Protein AF-A0A368L477-F1 (afdb_monomer_lite)

Secondary structure (DSSP, 8-state):
--PPPP------S-HHHHHHTSPP-TTEEEEEEE-TT--EEEEEE-STTTHHHHHHHHHHHHHHSSB-HHHHHHHHHHHTHHHHHHHHSTTSSHHHHHHHHHHHH---BEEEEEE-----

pLDDT: mean 91.39, std 14.21, range [31.53, 98.44]

Sequence (120 aa):
MTQPTPQSLQISDKFSENLAQLPEQPMLAALALHDAQGQLLATIENKPGQAGSVRVYAWLASQFGRVTPEAASLGLEIYAEHTADAQANPGKHPNIDRLFQIQASGQALTVHPMAQAQGH

InterPro domains:
  IPR016755 Uncharacterised conserved protein UCP019302 [PF10084] (15-112)
  IPR016755 Uncharacterised conserved protein UCP019302 [PIRSF019302] (14-116)

Organism: NCBI:txid1888893

Structure (mmCIF, N/CA/C/O backb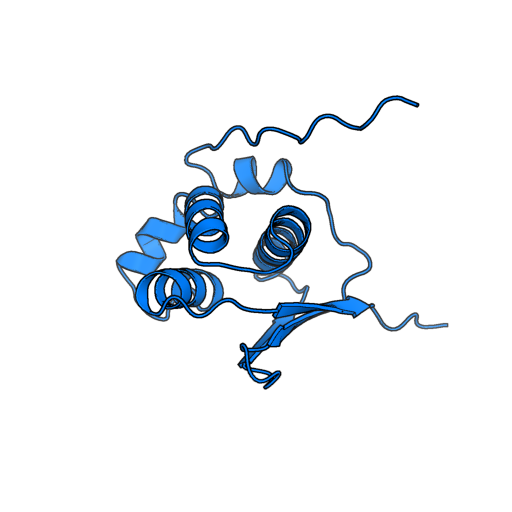one):
data_AF-A0A368L477-F1
#
_entry.id   AF-A0A368L477-F1
#
loop_
_atom_site.group_PDB
_atom_site.id
_atom_site.type_symbol
_atom_site.label_atom_id
_atom_site.label_alt_id
_atom_site.label_comp_id
_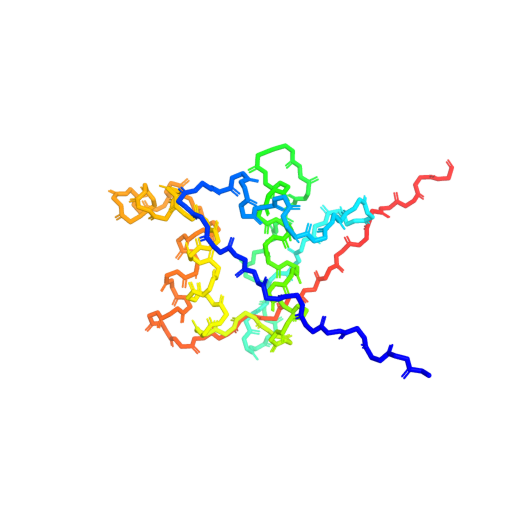atom_site.label_asym_id
_atom_site.label_entity_id
_atom_site.label_seq_id
_atom_site.pdbx_PDB_ins_code
_atom_site.Cartn_x
_atom_site.Cartn_y
_atom_site.Cartn_z
_atom_site.occupancy
_atom_site.B_iso_or_equiv
_atom_site.auth_seq_id
_atom_site.auth_comp_id
_atom_site.auth_asym_id
_atom_site.auth_atom_id
_atom_site.pdbx_PDB_model_num
ATOM 1 N N . MET A 1 1 ? -1.980 31.920 4.670 1.00 41.88 1 MET A N 1
ATOM 2 C CA . MET A 1 1 ? -1.948 30.474 4.968 1.00 41.88 1 MET A CA 1
ATOM 3 C C . MET A 1 1 ? -2.393 29.753 3.707 1.00 41.88 1 MET A C 1
ATOM 5 O O . MET A 1 1 ? -3.585 29.618 3.475 1.00 41.88 1 MET A O 1
ATOM 9 N N . THR A 1 2 ? -1.462 29.433 2.811 1.00 37.94 2 THR A N 1
ATOM 10 C CA . THR A 1 2 ? -1.765 28.659 1.601 1.00 37.94 2 THR A CA 1
ATOM 11 C C . THR A 1 2 ? -1.914 27.204 2.015 1.00 37.94 2 THR A C 1
ATOM 13 O O . THR A 1 2 ? -0.952 26.600 2.484 1.00 37.94 2 THR A O 1
ATOM 16 N N . GLN A 1 3 ? -3.124 26.662 1.904 1.00 31.53 3 GLN A N 1
ATOM 17 C CA . GLN A 1 3 ? -3.320 25.218 1.984 1.00 31.53 3 GLN A CA 1
ATOM 18 C C . GLN A 1 3 ? -2.495 24.579 0.852 1.00 31.53 3 GLN A C 1
ATOM 20 O O . GLN A 1 3 ? -2.567 25.087 -0.271 1.00 31.53 3 GLN A O 1
ATOM 25 N N . PRO A 1 4 ? -1.682 23.539 1.102 1.00 42.28 4 PRO A N 1
ATOM 26 C CA . PRO A 1 4 ? -1.065 22.801 0.012 1.00 42.28 4 PRO A CA 1
ATOM 27 C C . PRO A 1 4 ? -2.187 22.175 -0.820 1.00 42.28 4 PRO A C 1
ATOM 29 O O . PRO A 1 4 ? -3.036 21.457 -0.294 1.00 42.28 4 PRO A O 1
ATOM 32 N N . THR A 1 5 ? -2.227 22.500 -2.110 1.00 42.91 5 THR A N 1
ATOM 33 C CA . THR A 1 5 ? -3.076 21.816 -3.088 1.00 42.91 5 THR A CA 1
ATOM 34 C C . THR A 1 5 ? -2.809 20.311 -2.978 1.00 42.91 5 THR A C 1
ATOM 36 O O . THR A 1 5 ? -1.633 19.940 -2.918 1.00 42.91 5 THR A O 1
ATOM 39 N N . PRO A 1 6 ? -3.831 19.433 -2.940 1.00 52.47 6 PRO A N 1
ATOM 40 C CA . PRO A 1 6 ? -3.577 18.001 -3.038 1.00 52.47 6 PRO A CA 1
ATOM 41 C C . PRO A 1 6 ? -2.768 17.751 -4.315 1.00 52.47 6 PRO A C 1
ATOM 43 O O . PRO A 1 6 ? -3.148 18.217 -5.390 1.00 52.47 6 PRO A O 1
ATOM 46 N N . GLN A 1 7 ? -1.615 17.088 -4.194 1.00 57.69 7 GLN A N 1
ATOM 47 C CA . GLN A 1 7 ? -0.839 16.675 -5.360 1.00 57.69 7 GLN A CA 1
ATOM 48 C C . GLN A 1 7 ? -1.693 15.696 -6.164 1.00 57.69 7 GLN A C 1
ATOM 50 O O . GLN A 1 7 ? -1.868 14.546 -5.764 1.00 57.69 7 GLN A O 1
ATOM 55 N N . SER A 1 8 ? -2.226 16.153 -7.295 1.00 69.50 8 SER A N 1
ATOM 56 C CA . SER A 1 8 ? -2.778 15.265 -8.310 1.00 69.50 8 SER A CA 1
ATOM 57 C C . SER A 1 8 ? -1.639 14.387 -8.820 1.00 69.50 8 SER A C 1
ATOM 59 O O . SER A 1 8 ? -0.704 14.899 -9.435 1.00 69.50 8 SER A O 1
ATOM 61 N N . LEU A 1 9 ? -1.686 13.085 -8.533 1.00 82.38 9 LEU A N 1
ATOM 62 C CA . LEU A 1 9 ? -0.733 12.142 -9.109 1.00 82.38 9 LEU A CA 1
ATOM 63 C C . LEU A 1 9 ? -0.962 12.066 -10.616 1.00 82.38 9 LEU A C 1
ATOM 65 O O . LEU A 1 9 ? -2.081 11.816 -11.066 1.00 82.38 9 LEU A O 1
ATOM 69 N N . GLN A 1 10 ? 0.101 12.249 -11.392 1.00 89.56 10 GLN A N 1
ATOM 70 C CA . GLN A 1 10 ? 0.077 11.929 -12.809 1.00 89.56 10 GLN A CA 1
ATOM 71 C C . GLN A 1 10 ? 0.497 10.466 -12.954 1.00 89.56 10 GLN A C 1
ATOM 73 O O . GLN A 1 10 ? 1.685 10.150 -12.907 1.00 89.56 10 GLN A O 1
ATOM 78 N N . ILE A 1 11 ? -0.487 9.572 -13.057 1.00 92.88 11 ILE A N 1
ATOM 79 C CA . ILE A 1 11 ? -0.242 8.130 -13.155 1.00 92.88 11 ILE A CA 1
ATOM 80 C C . ILE A 1 11 ? 0.378 7.793 -14.519 1.00 92.88 11 ILE A C 1
ATOM 82 O O . ILE A 1 11 ? -0.131 8.193 -15.566 1.00 92.88 11 ILE A O 1
ATOM 86 N N . SER A 1 12 ? 1.479 7.048 -14.478 1.00 95.19 12 SER A N 1
ATOM 87 C CA . SER A 1 12 ? 2.206 6.463 -15.604 1.00 95.19 12 SER A CA 1
ATOM 88 C C . SER A 1 12 ? 2.091 4.932 -15.593 1.00 95.19 12 SER A C 1
ATOM 90 O O . SER A 1 12 ? 1.762 4.325 -14.574 1.00 95.19 12 SER A O 1
ATOM 92 N N . ASP A 1 13 ? 2.442 4.303 -16.717 1.00 94.00 13 ASP A N 1
ATOM 93 C CA . ASP A 1 13 ? 2.604 2.848 -16.864 1.00 94.00 13 ASP A CA 1
ATOM 94 C C . ASP A 1 13 ? 3.872 2.311 -16.165 1.00 94.00 13 ASP A C 1
ATOM 96 O O . ASP A 1 13 ? 4.104 1.105 -16.149 1.00 94.00 13 ASP A O 1
ATOM 100 N N . LYS A 1 14 ? 4.698 3.186 -15.567 1.00 96.56 14 LYS A N 1
ATOM 101 C CA . LYS A 1 14 ? 5.892 2.796 -14.802 1.00 96.56 14 LYS A CA 1
ATOM 102 C C . LYS A 1 14 ? 5.761 3.038 -13.308 1.00 96.56 14 LYS A C 1
ATOM 104 O O . LYS A 1 14 ? 5.643 4.177 -12.851 1.00 96.56 14 LYS A O 1
ATOM 109 N N . PHE A 1 15 ? 5.933 1.971 -12.530 1.00 96.94 15 PHE A N 1
ATOM 110 C CA . PHE A 1 15 ? 5.927 2.015 -11.071 1.00 96.94 15 PHE A CA 1
ATOM 111 C C . PHE A 1 15 ? 6.976 2.986 -10.531 1.00 96.94 15 PHE A C 1
ATOM 113 O O . PHE A 1 15 ? 6.699 3.732 -9.598 1.00 96.94 15 PHE A O 1
ATOM 120 N N . SER A 1 16 ? 8.175 3.020 -11.118 1.00 96.69 16 SER A N 1
ATOM 121 C CA . SER A 1 16 ? 9.246 3.922 -10.679 1.00 96.69 16 SER A CA 1
ATOM 122 C C . SER A 1 16 ? 8.886 5.403 -10.843 1.00 96.69 16 SER A C 1
ATOM 124 O O . SER A 1 16 ? 9.218 6.202 -9.968 1.00 96.69 16 SER A O 1
ATOM 126 N N . GLU A 1 17 ? 8.174 5.768 -11.912 1.00 96.56 17 GLU A N 1
ATOM 127 C CA . GLU A 1 17 ? 7.714 7.140 -12.163 1.00 96.56 17 GLU A CA 1
ATOM 128 C C . GLU A 1 17 ? 6.586 7.537 -11.205 1.00 96.56 17 GLU A C 1
ATOM 130 O O . GLU A 1 17 ? 6.594 8.637 -10.648 1.00 96.56 17 GLU A O 1
ATOM 135 N N . ASN A 1 18 ? 5.648 6.623 -10.945 1.00 97.00 18 ASN A N 1
ATOM 136 C CA . ASN A 1 18 ? 4.588 6.837 -9.960 1.00 97.00 18 ASN A CA 1
ATOM 137 C C . ASN A 1 18 ? 5.164 6.958 -8.545 1.00 97.00 18 ASN A C 1
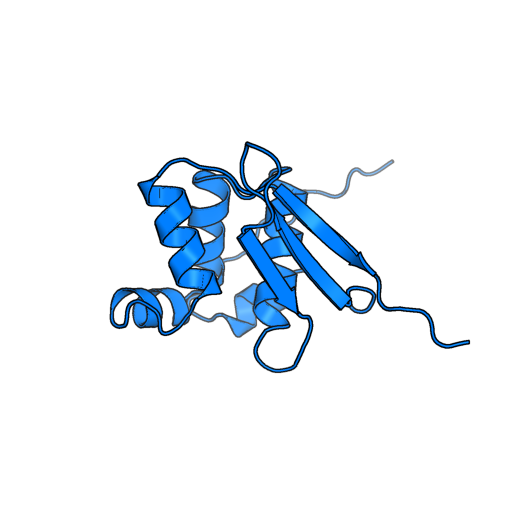ATOM 139 O O . ASN A 1 18 ? 4.818 7.868 -7.793 1.00 97.00 18 ASN A O 1
ATOM 143 N N . LEU A 1 19 ? 6.099 6.073 -8.193 1.00 96.38 19 LEU A N 1
ATOM 144 C CA . LEU A 1 19 ? 6.744 6.045 -6.886 1.00 96.38 19 LEU A CA 1
ATOM 145 C C . LEU A 1 19 ? 7.548 7.322 -6.623 1.00 96.38 19 LEU A C 1
ATOM 147 O O . LEU A 1 19 ? 7.551 7.805 -5.492 1.00 96.38 19 LEU A O 1
ATOM 151 N N . ALA A 1 20 ? 8.204 7.891 -7.640 1.00 95.75 20 ALA A N 1
ATOM 152 C CA . ALA A 1 20 ? 8.976 9.129 -7.517 1.00 95.75 20 ALA A CA 1
ATOM 153 C C . ALA A 1 20 ? 8.127 10.341 -7.088 1.00 95.75 20 ALA A C 1
ATOM 155 O O . ALA A 1 20 ? 8.662 11.273 -6.491 1.00 95.75 20 ALA A O 1
ATOM 156 N N . GLN A 1 21 ? 6.814 10.313 -7.340 1.00 94.88 21 GLN A N 1
ATOM 157 C CA . GLN A 1 21 ? 5.879 11.370 -6.938 1.00 94.88 21 GLN A CA 1
ATOM 158 C C . GLN A 1 21 ? 5.427 11.255 -5.472 1.00 94.88 21 GLN A C 1
ATOM 160 O O . GLN A 1 21 ? 4.893 12.217 -4.918 1.00 94.88 21 GLN A O 1
ATOM 165 N N . LEU A 1 22 ? 5.631 10.097 -4.830 1.00 94.88 22 LEU A N 1
ATOM 166 C CA . LEU A 1 22 ? 5.227 9.861 -3.442 1.00 94.88 22 LEU A CA 1
ATOM 167 C C . LEU A 1 22 ? 6.274 10.401 -2.456 1.00 94.88 22 LEU A C 1
ATOM 169 O O . LEU A 1 22 ? 7.471 10.298 -2.728 1.00 94.88 22 LEU A O 1
ATOM 173 N N . PRO A 1 23 ? 5.881 10.898 -1.269 1.00 92.69 23 PRO A N 1
ATOM 174 C CA . PRO A 1 23 ? 6.836 11.339 -0.260 1.00 92.69 23 PRO A CA 1
ATOM 175 C C . PRO A 1 23 ? 7.736 10.185 0.198 1.00 92.69 23 PRO A C 1
ATOM 177 O O . PRO A 1 23 ? 7.300 9.039 0.356 1.00 92.69 23 PRO A O 1
ATOM 180 N N . GLU A 1 24 ? 9.010 10.490 0.426 1.00 90.81 24 GLU A N 1
ATOM 181 C CA . GLU A 1 24 ? 9.941 9.550 1.042 1.00 90.81 24 GLU A CA 1
ATOM 182 C C . GLU A 1 24 ? 9.605 9.332 2.521 1.00 90.81 24 GLU A C 1
ATOM 184 O O . GLU A 1 24 ? 9.023 10.190 3.183 1.00 90.81 24 GLU A O 1
ATOM 189 N N . GLN A 1 25 ? 9.978 8.164 3.047 1.00 90.00 25 GLN A N 1
ATOM 190 C CA . GLN A 1 25 ? 9.691 7.759 4.427 1.00 90.00 25 GLN A CA 1
ATOM 191 C C . GLN A 1 25 ? 10.969 7.288 5.151 1.00 90.00 25 GLN A C 1
ATOM 193 O O . GLN A 1 25 ? 11.027 6.143 5.605 1.00 90.00 25 GLN A O 1
ATOM 198 N N . PRO A 1 26 ? 12.023 8.125 5.253 1.00 85.25 26 PRO A N 1
ATOM 199 C CA . PRO A 1 26 ? 13.324 7.698 5.780 1.00 85.25 26 PRO A CA 1
ATOM 200 C C . PRO A 1 26 ? 13.278 7.306 7.264 1.00 85.25 26 PRO A C 1
ATOM 202 O O . PRO A 1 26 ? 14.067 6.481 7.704 1.00 85.25 26 PRO A O 1
ATOM 205 N N . MET A 1 27 ? 12.331 7.858 8.028 1.00 88.75 27 MET A N 1
ATOM 206 C CA . MET A 1 27 ? 12.186 7.600 9.466 1.00 88.75 27 MET A CA 1
ATOM 207 C C . MET A 1 27 ? 11.357 6.347 9.792 1.00 88.75 27 MET A C 1
ATOM 209 O O . MET A 1 27 ? 11.263 5.965 10.961 1.00 88.75 27 MET A O 1
ATOM 213 N N . LEU A 1 28 ? 10.725 5.712 8.796 1.00 93.31 28 LEU A N 1
ATOM 214 C CA . LEU A 1 28 ? 9.900 4.523 9.017 1.00 93.31 28 LEU A CA 1
ATOM 215 C C . LEU A 1 28 ? 10.748 3.252 9.006 1.00 93.31 28 LEU A C 1
ATOM 217 O O . LEU A 1 28 ? 11.500 2.998 8.067 1.00 93.31 28 LEU A O 1
ATOM 221 N N . ALA A 1 29 ? 10.578 2.420 10.030 1.00 95.44 29 ALA A N 1
ATOM 222 C CA . ALA A 1 29 ? 11.075 1.048 10.054 1.00 95.44 29 ALA A CA 1
ATOM 223 C C . ALA A 1 29 ? 10.133 0.100 9.320 1.00 95.44 29 ALA A C 1
ATOM 225 O O . ALA A 1 29 ? 10.583 -0.798 8.614 1.00 95.44 29 ALA A O 1
ATOM 226 N N . ALA A 1 30 ? 8.826 0.276 9.508 1.00 97.19 30 ALA A N 1
ATOM 227 C CA . ALA A 1 30 ? 7.813 -0.603 8.950 1.00 97.19 30 ALA A CA 1
ATOM 228 C C . ALA A 1 30 ? 6.422 0.044 8.984 1.00 97.19 30 ALA A C 1
ATOM 230 O O . ALA A 1 30 ? 6.213 1.080 9.617 1.00 97.19 30 ALA A O 1
ATOM 231 N N . LEU A 1 31 ? 5.462 -0.614 8.341 1.00 98.12 31 LEU A N 1
ATOM 232 C CA . LEU A 1 31 ? 4.033 -0.366 8.494 1.00 98.12 31 LEU A CA 1
ATOM 233 C C . LEU A 1 31 ? 3.358 -1.619 9.036 1.00 98.12 31 LEU A C 1
ATOM 235 O O . LEU A 1 31 ? 3.443 -2.672 8.409 1.00 98.12 31 LEU A O 1
ATOM 239 N N . ALA A 1 32 ? 2.650 -1.496 10.152 1.00 98.25 32 ALA A N 1
ATOM 240 C CA . ALA A 1 32 ? 1.781 -2.543 10.667 1.00 98.25 32 ALA A CA 1
ATOM 241 C C . ALA A 1 32 ? 0.358 -2.348 10.120 1.00 98.25 32 ALA A C 1
ATOM 243 O O . ALA A 1 32 ? -0.256 -1.293 10.303 1.00 98.25 32 ALA A O 1
ATOM 244 N N . LEU A 1 33 ? -0.160 -3.357 9.425 1.00 98.31 33 LEU A N 1
ATOM 245 C CA . LEU A 1 33 ? -1.473 -3.353 8.788 1.00 98.31 33 LEU A CA 1
ATOM 246 C C . LEU A 1 33 ? -2.460 -4.131 9.649 1.00 98.31 33 LEU A C 1
ATOM 248 O O . LEU A 1 33 ? -2.242 -5.315 9.902 1.00 98.31 33 LEU A O 1
ATOM 252 N N . HIS A 1 34 ? -3.547 -3.487 10.056 1.00 98.38 34 HIS A N 1
ATOM 253 C CA . HIS A 1 34 ? -4.575 -4.094 10.894 1.00 98.38 34 HIS A CA 1
ATOM 254 C C . HIS A 1 34 ? -5.923 -4.133 10.176 1.00 98.38 34 HIS A C 1
ATOM 256 O O . HIS A 1 34 ? -6.227 -3.240 9.379 1.00 98.38 34 HIS A O 1
ATOM 262 N N . ASP A 1 35 ? -6.728 -5.150 10.464 1.00 96.12 35 ASP A N 1
ATOM 263 C CA . ASP A 1 35 ? -8.106 -5.244 9.976 1.00 96.12 35 ASP A CA 1
ATOM 264 C C . ASP A 1 35 ? -9.064 -4.285 10.711 1.00 96.12 35 ASP A C 1
ATOM 266 O O . ASP A 1 35 ? -8.664 -3.434 11.515 1.00 96.12 35 ASP A O 1
ATOM 270 N N . ALA A 1 36 ? -10.362 -4.411 10.424 1.00 91.94 36 ALA A N 1
ATOM 271 C CA . ALA A 1 36 ? -11.403 -3.610 11.059 1.00 91.94 36 ALA A CA 1
ATOM 272 C C . ALA A 1 36 ? -11.590 -3.923 12.556 1.00 91.94 36 ALA A C 1
ATOM 274 O O . ALA A 1 36 ? -12.116 -3.082 13.285 1.00 91.94 36 ALA A O 1
ATOM 275 N N . GLN A 1 37 ? -11.161 -5.103 13.012 1.00 94.50 37 GLN A N 1
ATOM 276 C CA . GLN A 1 37 ? -11.198 -5.534 14.410 1.00 94.50 37 GLN A CA 1
ATOM 277 C C . GLN A 1 37 ? -9.933 -5.116 15.179 1.00 94.50 37 GLN A C 1
ATOM 279 O O . GLN A 1 37 ? -9.876 -5.281 16.396 1.00 94.50 37 GLN A O 1
ATOM 284 N N . GLY A 1 38 ? -8.938 -4.545 14.494 1.00 94.50 38 GLY A N 1
ATOM 285 C CA . GLY A 1 38 ? -7.658 -4.160 15.081 1.00 94.50 38 GLY A CA 1
ATOM 286 C C . GLY A 1 38 ? -6.669 -5.320 15.205 1.00 94.50 38 GLY A C 1
ATOM 287 O O . GLY A 1 38 ? -5.672 -5.183 15.910 1.00 94.50 38 GLY A O 1
ATOM 288 N N . GLN A 1 39 ? -6.907 -6.452 14.538 1.00 97.00 39 GLN A N 1
ATOM 289 C CA . GLN A 1 39 ? -5.954 -7.555 14.493 1.00 97.00 39 GLN A CA 1
ATOM 290 C C . GLN A 1 39 ? -4.851 -7.249 13.480 1.00 97.00 39 GLN A C 1
ATOM 292 O O . GLN A 1 39 ? -5.124 -6.845 12.350 1.00 97.00 39 GLN A O 1
ATOM 297 N N . LEU A 1 40 ? -3.594 -7.474 13.870 1.00 97.50 40 LEU A N 1
ATOM 298 C CA . LEU A 1 40 ? -2.454 -7.352 12.965 1.00 97.50 40 LEU A CA 1
ATOM 299 C C . LEU A 1 40 ? -2.539 -8.427 11.872 1.00 97.50 40 LEU A C 1
ATOM 301 O O . LEU A 1 40 ? -2.495 -9.620 12.165 1.00 97.50 40 LEU A O 1
ATOM 305 N N . LEU A 1 41 ? -2.623 -7.997 10.615 1.00 96.38 41 LEU A N 1
ATOM 306 C CA . LEU A 1 41 ? -2.659 -8.878 9.448 1.00 96.38 41 LEU A CA 1
ATOM 307 C C . LEU A 1 41 ? -1.292 -9.041 8.791 1.00 96.38 41 LEU A C 1
ATOM 309 O O . LEU A 1 41 ? -0.959 -10.124 8.313 1.00 96.38 41 LEU A O 1
ATOM 313 N N . ALA A 1 42 ? -0.512 -7.964 8.713 1.00 96.94 42 ALA A N 1
ATOM 314 C CA . ALA A 1 42 ? 0.797 -7.989 8.075 1.00 96.94 42 ALA A CA 1
ATOM 315 C C . ALA A 1 42 ? 1.662 -6.809 8.510 1.00 96.94 42 ALA A C 1
ATOM 317 O O . ALA A 1 42 ? 1.155 -5.753 8.879 1.00 96.94 42 ALA A O 1
ATOM 318 N N . THR A 1 43 ? 2.973 -6.973 8.360 1.00 98.00 43 THR A N 1
ATOM 319 C CA . THR A 1 43 ? 3.948 -5.897 8.534 1.00 98.00 43 THR A CA 1
ATOM 320 C C . THR A 1 43 ? 4.736 -5.721 7.241 1.00 98.00 43 THR A C 1
ATOM 322 O O . THR A 1 43 ? 5.324 -6.679 6.741 1.00 98.00 43 THR A O 1
ATOM 325 N N . ILE A 1 44 ? 4.760 -4.505 6.694 1.00 97.56 44 ILE A N 1
ATOM 326 C CA . ILE A 1 44 ? 5.604 -4.148 5.548 1.00 97.56 44 ILE A CA 1
ATOM 327 C C . ILE A 1 44 ? 6.861 -3.470 6.086 1.00 97.56 44 ILE A C 1
ATOM 329 O O . ILE A 1 44 ? 6.822 -2.310 6.489 1.00 97.56 44 ILE A O 1
ATOM 333 N N . GLU A 1 45 ? 7.974 -4.194 6.111 1.00 96.25 45 GLU A N 1
ATOM 334 C CA . GLU A 1 45 ? 9.267 -3.660 6.545 1.00 96.25 45 GLU A CA 1
ATOM 335 C C . GLU 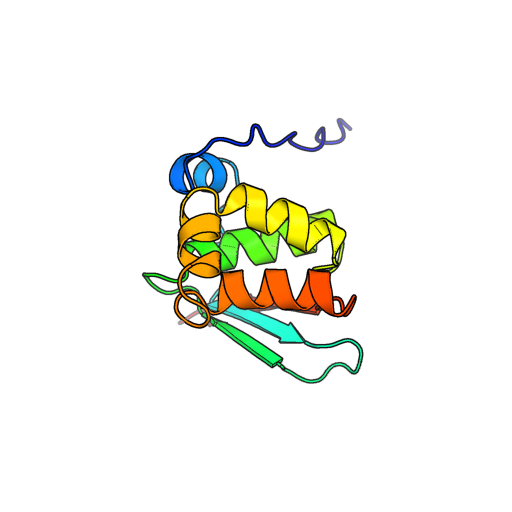A 1 45 ? 9.867 -2.723 5.491 1.00 96.25 45 GLU A C 1
ATOM 337 O O . GLU A 1 45 ? 9.882 -3.039 4.298 1.00 96.25 45 GLU A O 1
ATOM 342 N N . ASN A 1 46 ? 10.439 -1.604 5.932 1.00 95.50 46 ASN A N 1
ATOM 343 C CA . ASN A 1 46 ? 11.165 -0.670 5.082 1.00 95.50 46 ASN A CA 1
ATOM 344 C C . ASN A 1 46 ? 12.583 -1.191 4.805 1.00 95.50 46 ASN A C 1
ATOM 346 O O . ASN A 1 46 ? 13.564 -0.753 5.401 1.00 95.50 46 ASN A O 1
ATOM 350 N N . LYS A 1 47 ? 12.668 -2.184 3.916 1.00 93.81 47 LYS A N 1
ATOM 351 C CA . LYS A 1 47 ? 13.912 -2.833 3.480 1.00 93.81 47 LYS A CA 1
ATOM 352 C C . LYS A 1 47 ? 14.017 -2.867 1.950 1.00 93.81 47 LYS A C 1
ATOM 354 O O . LYS A 1 47 ? 12.992 -2.698 1.274 1.00 93.81 47 LYS A O 1
ATOM 359 N N . PRO A 1 48 ? 15.213 -3.106 1.373 1.00 91.62 48 PRO A N 1
ATOM 360 C CA . PRO A 1 48 ? 15.362 -3.282 -0.070 1.00 91.62 48 PRO A CA 1
ATOM 361 C C . PRO A 1 48 ? 14.353 -4.304 -0.619 1.00 91.62 48 PRO A C 1
ATOM 363 O O . PRO A 1 48 ? 14.157 -5.367 -0.033 1.00 91.62 48 PRO A O 1
ATOM 366 N N . GLY A 1 49 ? 13.664 -3.952 -1.706 1.00 91.12 49 GLY A N 1
ATOM 367 C CA . GLY A 1 49 ? 12.571 -4.747 -2.285 1.00 91.12 49 GLY A CA 1
ATOM 368 C C . GLY A 1 49 ? 11.168 -4.458 -1.727 1.00 91.12 49 GLY A C 1
ATOM 369 O O . GLY A 1 49 ? 10.196 -4.722 -2.421 1.00 91.12 49 GLY A O 1
ATOM 370 N N . GLN A 1 50 ? 11.032 -3.860 -0.535 1.00 93.81 50 GLN A N 1
ATOM 371 C CA . GLN A 1 50 ? 9.731 -3.474 0.049 1.00 93.81 50 GLN A CA 1
ATOM 372 C C . GLN A 1 50 ? 9.570 -1.968 0.298 1.00 93.81 50 GLN A C 1
ATOM 374 O O . GLN A 1 50 ? 8.449 -1.500 0.493 1.00 93.81 50 GLN A O 1
ATOM 379 N N . ALA A 1 51 ? 10.657 -1.192 0.249 1.00 94.56 51 ALA A N 1
ATOM 380 C CA . ALA A 1 51 ? 10.635 0.258 0.468 1.00 94.56 51 ALA A CA 1
ATOM 381 C C . ALA A 1 51 ? 9.629 0.998 -0.440 1.00 94.56 51 ALA A C 1
ATOM 383 O O . ALA A 1 51 ? 8.976 1.947 -0.005 1.00 94.56 51 ALA A O 1
ATOM 384 N N . GLY A 1 52 ? 9.444 0.525 -1.680 1.00 96.50 52 GLY A N 1
ATOM 385 C CA . GLY A 1 52 ? 8.402 1.026 -2.579 1.00 96.50 52 GLY A CA 1
ATOM 386 C C . GLY A 1 52 ? 7.000 0.836 -1.996 1.00 96.50 52 GLY A C 1
ATOM 387 O O . GLY A 1 52 ? 6.251 1.798 -1.854 1.00 96.50 52 GLY A O 1
ATOM 388 N N . SER A 1 53 ? 6.672 -0.386 -1.567 1.00 97.69 53 SER A N 1
ATOM 389 C CA . SER A 1 53 ? 5.382 -0.702 -0.947 1.00 97.69 53 SER A CA 1
ATOM 390 C C . SER A 1 53 ? 5.132 0.064 0.349 1.00 97.69 53 SER A C 1
ATOM 392 O O . SER A 1 53 ? 3.997 0.469 0.589 1.00 97.69 53 SER A O 1
ATOM 394 N N . VAL A 1 54 ? 6.165 0.320 1.160 1.00 97.81 54 VAL A N 1
ATOM 395 C CA . VAL A 1 54 ? 6.041 1.179 2.353 1.00 97.81 54 VAL A CA 1
ATOM 396 C C . VAL A 1 54 ? 5.568 2.577 1.963 1.00 97.81 54 VAL A C 1
ATOM 398 O O . VAL A 1 54 ? 4.606 3.077 2.540 1.00 97.81 54 VAL A O 1
ATOM 401 N N . ARG A 1 55 ? 6.185 3.197 0.953 1.00 97.56 55 ARG A N 1
ATOM 402 C CA . ARG A 1 55 ? 5.786 4.537 0.492 1.00 97.56 55 ARG A CA 1
ATOM 403 C C . ARG A 1 55 ? 4.361 4.551 -0.058 1.00 97.56 55 ARG A C 1
ATOM 405 O O . ARG A 1 55 ? 3.599 5.444 0.300 1.00 97.56 55 ARG A O 1
ATOM 412 N N . VAL A 1 56 ? 3.985 3.548 -0.857 1.00 98.06 56 VAL A N 1
ATOM 413 C CA . VAL A 1 56 ? 2.621 3.424 -1.405 1.00 98.06 56 VAL A CA 1
ATOM 414 C C . VAL A 1 56 ? 1.590 3.314 -0.283 1.00 98.06 56 VAL A C 1
ATOM 416 O O . VAL A 1 56 ? 0.673 4.125 -0.212 1.00 98.06 56 VAL A O 1
ATOM 419 N N . TYR A 1 57 ? 1.750 2.357 0.635 1.00 98.38 57 TYR A N 1
ATOM 420 C CA . TYR A 1 57 ? 0.778 2.133 1.709 1.00 98.38 57 TYR A CA 1
ATOM 421 C C . TYR A 1 57 ? 0.700 3.310 2.691 1.00 98.38 57 TYR A C 1
ATOM 423 O O . TYR A 1 57 ? -0.399 3.675 3.111 1.00 98.38 57 TYR A O 1
ATOM 431 N N . ALA A 1 58 ? 1.835 3.929 3.035 1.00 97.44 58 ALA A N 1
ATOM 432 C CA . ALA A 1 58 ? 1.857 5.117 3.888 1.00 97.44 58 ALA A CA 1
ATOM 433 C C . ALA A 1 58 ? 1.120 6.291 3.229 1.00 97.44 58 ALA A C 1
ATOM 435 O O . ALA A 1 58 ? 0.313 6.959 3.875 1.00 97.44 58 ALA A O 1
ATOM 436 N N . TRP A 1 59 ? 1.361 6.519 1.934 1.00 96.88 59 TRP A N 1
ATOM 437 C CA . TRP A 1 59 ? 0.706 7.592 1.198 1.00 96.88 59 TRP A CA 1
ATOM 438 C C . TRP A 1 59 ? -0.801 7.354 1.059 1.00 96.88 59 TRP A C 1
ATOM 440 O O . TRP A 1 59 ? -1.577 8.248 1.387 1.00 96.88 59 TRP A O 1
ATOM 450 N N . LEU A 1 60 ? -1.229 6.142 0.681 1.00 97.38 60 LEU A N 1
ATOM 451 C CA . LEU A 1 60 ? -2.650 5.784 0.599 1.00 97.38 60 LEU A CA 1
ATOM 452 C C . LEU A 1 60 ? -3.365 6.012 1.937 1.00 97.38 60 LEU A C 1
ATOM 454 O O . LEU A 1 60 ? -4.397 6.675 1.985 1.00 97.38 60 LEU A O 1
ATOM 458 N N . ALA A 1 61 ? -2.793 5.537 3.044 1.00 96.75 61 ALA A N 1
ATOM 459 C CA . ALA A 1 61 ? -3.375 5.769 4.362 1.00 96.75 61 ALA A CA 1
ATOM 460 C C . ALA A 1 61 ? -3.413 7.257 4.739 1.00 96.75 61 ALA A C 1
ATOM 462 O O . ALA A 1 61 ? -4.371 7.700 5.362 1.00 96.75 61 ALA A O 1
ATOM 463 N N . SER A 1 62 ? -2.416 8.048 4.336 1.00 95.31 62 SER A N 1
ATOM 464 C CA . SER A 1 62 ? -2.423 9.495 4.565 1.00 95.31 62 SER A CA 1
ATOM 465 C C . SER A 1 62 ? -3.500 10.224 3.758 1.00 95.31 62 SER A C 1
ATOM 467 O O . SER A 1 62 ? -4.007 11.232 4.242 1.00 95.31 62 SER A O 1
ATOM 469 N N . GLN A 1 63 ? -3.825 9.767 2.544 1.00 94.44 63 GLN A N 1
ATOM 470 C CA . GLN A 1 63 ? -4.836 10.411 1.697 1.00 94.44 63 GLN A CA 1
ATOM 471 C C . GLN A 1 63 ? -6.266 10.011 2.079 1.00 94.44 63 GLN A C 1
ATOM 473 O O . GLN A 1 63 ? -7.161 10.850 2.080 1.00 94.44 63 GLN A O 1
ATOM 478 N N . PHE A 1 64 ? -6.481 8.739 2.422 1.00 94.81 64 PHE A N 1
ATOM 479 C CA . PHE A 1 64 ? -7.817 8.174 2.652 1.00 94.81 64 PHE A CA 1
ATOM 480 C C . PHE A 1 64 ? -8.119 7.905 4.137 1.00 94.81 64 PHE A C 1
ATOM 482 O O . PHE A 1 64 ? -9.213 7.469 4.486 1.00 94.81 64 PHE A O 1
ATOM 489 N N . GLY A 1 65 ? -7.148 8.099 5.033 1.00 96.31 65 GLY A N 1
ATOM 490 C CA . GLY A 1 65 ? -7.209 7.722 6.452 1.00 96.31 65 GLY A CA 1
ATOM 491 C C . GLY A 1 65 ? 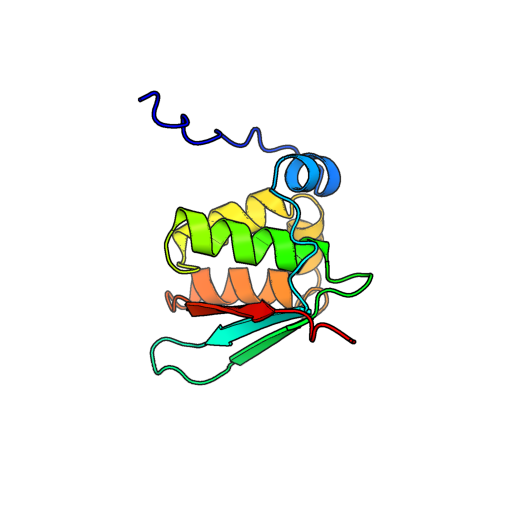-7.000 6.221 6.712 1.00 96.31 65 GLY A C 1
ATOM 492 O O . GLY A 1 65 ? -6.476 5.840 7.758 1.00 96.31 65 GLY A O 1
ATOM 493 N N . ARG A 1 66 ? -7.391 5.360 5.764 1.00 96.62 66 ARG A N 1
ATOM 494 C CA . ARG A 1 66 ? -7.231 3.894 5.758 1.00 96.62 66 ARG A CA 1
ATOM 495 C C . ARG A 1 66 ? -7.037 3.405 4.322 1.00 96.62 66 ARG A C 1
ATOM 497 O O . ARG A 1 66 ? -7.351 4.126 3.383 1.00 96.62 66 ARG A O 1
ATOM 504 N N . VAL A 1 67 ? -6.577 2.171 4.131 1.00 98.25 67 VAL A N 1
ATOM 505 C CA . VAL A 1 67 ? -6.551 1.551 2.794 1.00 98.25 67 VAL A CA 1
ATOM 506 C C . VAL A 1 67 ? -7.917 0.920 2.528 1.00 98.25 67 VAL A C 1
ATOM 508 O O . VAL A 1 67 ? -8.140 -0.244 2.852 1.00 98.25 67 VAL A O 1
ATOM 511 N N . THR A 1 68 ? -8.850 1.724 2.023 1.00 97.88 68 THR A N 1
ATOM 512 C CA . THR A 1 68 ? -10.198 1.307 1.596 1.00 97.88 68 THR A CA 1
ATOM 513 C C . THR A 1 68 ? -10.170 0.660 0.202 1.00 97.88 68 THR A C 1
ATOM 515 O O . THR A 1 68 ? -9.124 0.692 -0.450 1.00 97.88 68 THR A O 1
ATOM 518 N N . PRO A 1 69 ? -11.281 0.087 -0.304 1.00 97.88 69 PRO A N 1
ATOM 519 C CA . PRO A 1 69 ? -11.364 -0.385 -1.692 1.00 97.88 69 PRO A CA 1
ATOM 520 C C . PRO A 1 69 ? -11.006 0.685 -2.733 1.00 97.88 69 PRO A C 1
ATOM 522 O O . PRO A 1 69 ? -10.326 0.386 -3.715 1.00 97.88 69 PRO A O 1
ATOM 525 N N . GLU A 1 70 ? -11.389 1.940 -2.496 1.00 96.94 70 GLU A N 1
ATOM 526 C CA . GLU A 1 70 ? -11.051 3.075 -3.361 1.00 96.94 70 GLU A CA 1
ATOM 527 C C . GLU A 1 70 ? -9.546 3.371 -3.318 1.00 96.94 70 GLU A C 1
ATOM 529 O O . GLU A 1 70 ? -8.907 3.503 -4.363 1.00 96.94 70 GLU A O 1
ATOM 534 N N . ALA A 1 71 ? -8.953 3.394 -2.119 1.00 97.56 71 ALA A N 1
ATOM 535 C CA . ALA A 1 71 ? -7.509 3.553 -1.957 1.00 97.56 71 ALA A CA 1
ATOM 536 C C . ALA A 1 71 ? -6.734 2.385 -2.590 1.00 97.56 71 ALA A C 1
ATOM 538 O O . ALA A 1 71 ? -5.678 2.584 -3.186 1.00 97.56 71 ALA A O 1
ATOM 539 N N . ALA A 1 72 ? -7.257 1.162 -2.486 1.00 98.25 72 ALA A N 1
ATOM 540 C CA . ALA A 1 72 ? -6.659 -0.021 -3.085 1.00 98.25 72 ALA A CA 1
ATOM 541 C C . ALA A 1 72 ? -6.666 0.051 -4.617 1.00 98.25 72 ALA A C 1
ATOM 543 O O . ALA A 1 72 ? -5.653 -0.280 -5.226 1.00 98.25 72 ALA A O 1
ATOM 544 N N . SER A 1 73 ? -7.746 0.556 -5.225 1.00 97.62 73 SER A N 1
ATOM 545 C CA . SER A 1 73 ? -7.804 0.810 -6.670 1.00 97.62 73 SER A CA 1
ATOM 546 C C . SER A 1 73 ? -6.686 1.750 -7.118 1.00 97.62 73 SER A C 1
ATOM 548 O O . SER A 1 73 ? -5.902 1.394 -7.994 1.00 97.62 73 SER A O 1
ATOM 550 N N . LEU A 1 74 ? -6.540 2.898 -6.450 1.00 96.81 74 LEU A N 1
ATOM 551 C CA . LEU A 1 74 ? -5.471 3.846 -6.766 1.00 96.81 74 LEU A CA 1
ATOM 552 C C . LEU A 1 74 ? -4.078 3.255 -6.502 1.00 96.81 74 LEU A C 1
ATOM 554 O O . LEU A 1 74 ? -3.136 3.495 -7.251 1.00 96.81 74 LEU A O 1
ATOM 558 N N . GLY A 1 75 ? -3.930 2.450 -5.449 1.00 97.88 75 GLY A N 1
ATOM 559 C CA . GLY A 1 75 ? -2.688 1.735 -5.167 1.00 97.88 75 GLY A CA 1
ATOM 560 C C . GLY A 1 75 ? -2.268 0.810 -6.308 1.00 97.88 75 GLY A C 1
ATOM 561 O O . GLY A 1 75 ? -1.093 0.782 -6.667 1.00 97.88 75 GLY A O 1
ATOM 562 N N . LEU A 1 76 ? -3.217 0.087 -6.901 1.00 98.44 76 LEU A N 1
ATOM 563 C CA . LEU A 1 76 ? -2.973 -0.779 -8.056 1.00 98.44 76 LEU A CA 1
ATOM 564 C C . LEU A 1 76 ? -2.582 0.023 -9.301 1.00 98.44 76 LEU A C 1
ATOM 566 O O . LEU A 1 76 ? -1.693 -0.398 -10.037 1.00 98.44 76 LEU A O 1
ATOM 570 N N . GLU A 1 77 ? -3.170 1.198 -9.511 1.00 97.81 77 GLU A N 1
ATOM 571 C CA . GLU A 1 77 ? -2.740 2.113 -10.575 1.00 97.81 77 GLU A CA 1
ATOM 572 C C . GLU A 1 77 ? -1.301 2.598 -10.346 1.00 97.81 77 GLU A C 1
ATOM 574 O O . GLU A 1 77 ? -0.483 2.581 -11.264 1.00 97.81 77 GLU A O 1
ATOM 579 N N . ILE A 1 78 ? -0.943 2.936 -9.102 1.00 98.00 78 ILE A N 1
ATOM 580 C CA . ILE A 1 78 ? 0.424 3.336 -8.739 1.00 98.00 78 ILE A CA 1
ATOM 581 C C . ILE A 1 78 ? 1.425 2.208 -9.025 1.00 98.00 78 ILE A C 1
ATOM 583 O O . ILE A 1 78 ? 2.490 2.491 -9.573 1.00 98.00 78 ILE A O 1
ATOM 587 N N . TYR A 1 79 ? 1.097 0.951 -8.695 1.00 98.12 79 TYR A N 1
ATOM 588 C CA . TYR A 1 79 ? 1.954 -0.219 -8.958 1.00 98.12 79 TYR A CA 1
ATOM 589 C C . TYR A 1 79 ? 2.154 -0.540 -10.448 1.00 98.12 79 TYR A C 1
ATOM 591 O O . TYR A 1 79 ? 3.073 -1.296 -10.766 1.00 98.12 79 TYR A O 1
ATOM 599 N N . ALA A 1 80 ? 1.345 0.039 -11.340 1.00 97.69 80 ALA A N 1
ATOM 600 C CA . ALA A 1 80 ? 1.518 0.011 -12.791 1.00 97.69 80 ALA A CA 1
ATOM 601 C C . ALA A 1 80 ? 1.855 -1.385 -13.356 1.00 97.69 80 ALA A C 1
ATOM 603 O O . ALA A 1 80 ? 1.062 -2.315 -13.185 1.00 97.69 80 ALA A O 1
ATOM 604 N N . GLU A 1 81 ? 3.016 -1.584 -13.997 1.00 95.75 81 GLU A N 1
ATOM 605 C CA . GLU A 1 81 ? 3.358 -2.868 -14.624 1.00 95.75 81 GLU A CA 1
ATOM 606 C C . GLU A 1 81 ? 3.408 -4.049 -13.633 1.00 95.75 81 GLU A C 1
ATOM 608 O O . GLU A 1 81 ? 3.216 -5.203 -14.028 1.00 95.75 81 GLU A O 1
ATOM 613 N N . HIS A 1 82 ? 3.615 -3.790 -12.335 1.00 97.06 82 HIS A N 1
ATOM 614 C CA . HIS A 1 82 ? 3.596 -4.832 -11.305 1.00 97.06 82 HIS A CA 1
ATOM 615 C C . HIS A 1 82 ? 2.184 -5.332 -10.991 1.00 97.06 82 HIS A C 1
ATOM 617 O O . HIS A 1 82 ? 2.025 -6.482 -10.581 1.00 97.06 82 HIS A O 1
ATOM 623 N N . THR A 1 83 ? 1.155 -4.516 -11.225 1.00 97.81 83 THR A N 1
ATOM 624 C CA . THR A 1 83 ? -0.245 -4.923 -11.056 1.00 97.81 83 THR A CA 1
ATOM 625 C C . THR A 1 83 ? -0.618 -6.028 -12.038 1.00 97.81 83 THR A C 1
ATOM 627 O O . THR A 1 83 ? -1.194 -7.039 -11.635 1.00 97.81 83 THR A O 1
ATOM 630 N N . ALA A 1 84 ? -0.220 -5.891 -13.306 1.00 95.75 84 ALA A N 1
ATOM 631 C CA . ALA A 1 84 ? -0.449 -6.921 -14.317 1.00 95.75 84 ALA A CA 1
ATOM 632 C C . ALA A 1 84 ? 0.303 -8.226 -13.990 1.00 95.75 84 ALA A C 1
ATOM 634 O O . ALA A 1 84 ? -0.259 -9.316 -14.106 1.00 95.75 84 ALA A O 1
ATOM 635 N N . ASP A 1 85 ? 1.554 -8.128 -13.526 1.00 97.44 85 ASP A N 1
ATOM 636 C CA . ASP A 1 85 ? 2.346 -9.300 -13.132 1.00 97.44 85 ASP A CA 1
ATOM 637 C C . ASP A 1 85 ? 1.761 -10.020 -11.903 1.00 97.44 85 ASP A C 1
ATOM 639 O O . ASP A 1 85 ? 1.760 -11.251 -11.865 1.00 97.44 85 ASP A O 1
ATOM 643 N N . ALA A 1 86 ? 1.217 -9.282 -10.928 1.00 97.69 86 ALA A N 1
ATOM 644 C CA . ALA A 1 86 ? 0.519 -9.844 -9.769 1.00 97.69 86 ALA A CA 1
ATOM 645 C C . ALA A 1 86 ? -0.799 -10.525 -10.154 1.00 97.69 86 ALA A C 1
ATOM 647 O O . ALA A 1 86 ? -1.085 -11.622 -9.683 1.00 97.69 86 ALA A O 1
ATOM 648 N N . GLN A 1 87 ? -1.569 -9.922 -11.062 1.00 96.44 87 GLN A N 1
ATOM 649 C CA . GLN A 1 87 ? -2.800 -10.524 -11.570 1.00 96.44 87 GLN A CA 1
ATOM 650 C C . GLN A 1 87 ? -2.530 -11.847 -12.305 1.00 96.44 87 GLN A C 1
ATOM 652 O O . GLN A 1 87 ? -3.287 -12.805 -12.153 1.00 96.44 87 GLN A O 1
ATOM 657 N N . ALA A 1 88 ? -1.449 -11.915 -13.087 1.00 97.50 88 ALA A N 1
ATOM 658 C CA . ALA A 1 88 ? -1.052 -13.126 -13.802 1.00 97.50 88 ALA A CA 1
ATOM 659 C C . ALA A 1 88 ? -0.424 -14.194 -12.887 1.00 97.50 88 ALA A C 1
ATOM 661 O O . ALA A 1 88 ? -0.480 -15.381 -13.208 1.00 97.50 88 ALA A O 1
ATOM 662 N N . ASN A 1 89 ? 0.166 -13.792 -11.757 1.00 97.12 89 ASN A N 1
ATOM 663 C CA . ASN A 1 89 ? 0.886 -14.678 -10.841 1.00 97.12 89 ASN A CA 1
ATOM 664 C C . ASN A 1 89 ? 0.452 -14.454 -9.377 1.00 97.12 89 ASN A C 1
ATOM 666 O O . ASN A 1 89 ? 1.224 -13.881 -8.597 1.00 97.12 89 ASN A O 1
ATOM 670 N N . PRO A 1 90 ? -0.748 -14.920 -8.973 1.00 95.94 90 PRO A N 1
ATOM 671 C CA . PRO A 1 90 ? -1.248 -14.729 -7.614 1.00 95.94 90 PRO A CA 1
ATOM 672 C C . PRO A 1 90 ? -0.269 -15.232 -6.545 1.00 95.94 90 PRO A C 1
ATOM 674 O O . PRO A 1 90 ? 0.230 -16.357 -6.620 1.00 95.94 90 PRO A O 1
ATOM 677 N N . GLY A 1 91 ? -0.003 -14.400 -5.537 1.00 95.00 91 GLY A N 1
ATOM 678 C CA . GLY A 1 91 ? 0.914 -14.699 -4.431 1.00 95.00 91 GLY A CA 1
ATOM 679 C C . GLY A 1 91 ? 2.375 -14.300 -4.673 1.00 95.00 91 GLY A C 1
ATOM 680 O O . GLY A 1 91 ? 3.180 -14.353 -3.741 1.00 95.00 91 GLY A O 1
ATOM 681 N N . LYS A 1 92 ? 2.738 -13.875 -5.891 1.00 96.00 92 LYS A N 1
ATOM 682 C CA . LYS A 1 92 ? 4.088 -13.377 -6.212 1.00 96.00 92 LYS A CA 1
ATOM 683 C C . LYS A 1 92 ? 4.363 -12.006 -5.590 1.00 96.00 92 LYS A C 1
ATOM 685 O O . LYS A 1 92 ? 5.506 -11.712 -5.242 1.00 96.00 92 LYS A O 1
ATOM 690 N N . HIS A 1 93 ? 3.330 -11.178 -5.441 1.00 96.69 93 HIS A N 1
ATOM 691 C CA . HIS A 1 93 ? 3.436 -9.794 -4.982 1.00 96.69 93 HIS A CA 1
ATOM 692 C C . HIS A 1 93 ? 2.523 -9.573 -3.781 1.00 96.69 93 HIS A C 1
ATOM 694 O O . HIS A 1 93 ? 1.492 -8.914 -3.913 1.00 96.69 93 HIS A O 1
ATOM 700 N N . PRO A 1 94 ? 2.897 -10.039 -2.576 1.00 96.56 94 PRO A N 1
ATOM 701 C CA . PRO A 1 94 ? 1.985 -10.094 -1.431 1.00 96.56 94 PRO A CA 1
ATOM 702 C C . PRO A 1 94 ? 1.354 -8.741 -1.064 1.00 96.56 94 PRO A C 1
ATOM 704 O O . PRO A 1 94 ? 0.258 -8.692 -0.510 1.00 96.56 94 PRO A O 1
ATOM 707 N N . ASN A 1 95 ? 2.021 -7.624 -1.372 1.00 98.00 95 ASN A N 1
ATOM 708 C CA . ASN A 1 95 ? 1.488 -6.282 -1.138 1.00 98.00 95 ASN A CA 1
ATOM 709 C C . ASN A 1 95 ? 0.484 -5.826 -2.205 1.00 98.00 95 ASN A C 1
ATOM 711 O O . ASN A 1 95 ? -0.397 -5.039 -1.877 1.00 98.00 95 ASN A O 1
ATOM 715 N N . ILE A 1 96 ? 0.596 -6.304 -3.443 1.00 98.38 96 ILE A N 1
ATOM 716 C CA . ILE A 1 96 ? -0.343 -6.022 -4.538 1.00 98.38 96 ILE A CA 1
ATOM 717 C C . ILE A 1 96 ? -1.532 -6.983 -4.446 1.00 98.38 96 ILE A C 1
ATOM 719 O O . ILE A 1 96 ? -2.677 -6.541 -4.465 1.00 98.38 96 ILE A O 1
ATOM 723 N N . ASP A 1 97 ? -1.263 -8.271 -4.208 1.00 98.19 97 ASP A N 1
ATOM 724 C CA . ASP A 1 97 ? -2.271 -9.303 -3.933 1.00 98.19 97 ASP A CA 1
ATOM 725 C C . ASP A 1 97 ? -3.246 -8.856 -2.831 1.00 98.19 97 ASP A C 1
ATOM 727 O O . ASP A 1 97 ? -4.463 -9.012 -2.942 1.00 98.19 97 ASP A O 1
ATOM 731 N N . ARG A 1 98 ? -2.722 -8.215 -1.780 1.00 97.88 98 ARG A N 1
ATOM 732 C CA . ARG A 1 98 ? -3.533 -7.661 -0.692 1.00 97.88 98 ARG A CA 1
ATOM 733 C C . ARG A 1 98 ? -4.467 -6.538 -1.148 1.00 97.88 98 ARG A C 1
ATOM 735 O O . ARG A 1 98 ? -5.586 -6.463 -0.652 1.00 97.88 98 ARG A O 1
ATOM 742 N N . LEU A 1 99 ? -4.057 -5.680 -2.083 1.00 98.44 99 LEU A N 1
ATOM 743 C CA . LEU A 1 99 ? -4.935 -4.626 -2.608 1.00 98.44 99 LEU A CA 1
ATOM 744 C C . LEU A 1 99 ? -6.105 -5.221 -3.400 1.00 98.44 99 LEU A C 1
ATOM 746 O O . LEU A 1 99 ? -7.242 -4.791 -3.208 1.00 98.44 99 LEU A O 1
ATOM 750 N N . PHE A 1 100 ? -5.862 -6.269 -4.196 1.00 98.38 100 PHE A N 1
ATOM 751 C CA . PHE A 1 100 ? -6.942 -7.012 -4.853 1.00 98.38 100 PHE A CA 1
ATOM 752 C C . PHE A 1 100 ? -7.912 -7.627 -3.835 1.00 98.38 100 PHE A C 1
ATOM 754 O O . PHE A 1 100 ? -9.128 -7.555 -4.014 1.00 98.38 100 PHE A O 1
ATOM 761 N N . GLN A 1 101 ? -7.399 -8.187 -2.734 1.00 97.31 101 GLN A N 1
ATOM 762 C CA . GLN A 1 101 ? -8.241 -8.727 -1.661 1.00 97.31 101 GLN A CA 1
ATOM 763 C C . GLN A 1 101 ? -9.104 -7.650 -0.996 1.00 97.31 101 GLN A C 1
ATOM 765 O O . GLN A 1 101 ? -10.277 -7.903 -0.719 1.00 97.31 101 GLN A O 1
ATOM 770 N N . ILE A 1 102 ? -8.567 -6.450 -0.759 1.00 97.56 102 ILE A N 1
ATOM 771 C CA . ILE A 1 102 ? -9.334 -5.321 -0.208 1.00 97.56 102 ILE A CA 1
ATOM 772 C C . ILE A 1 102 ? -10.462 -4.924 -1.168 1.00 97.56 102 ILE A C 1
ATOM 774 O O . ILE A 1 102 ? -11.599 -4.770 -0.726 1.00 97.56 102 ILE A O 1
ATOM 778 N N . GLN A 1 103 ? -10.187 -4.821 -2.474 1.00 96.56 103 GLN A N 1
ATOM 779 C CA . GLN A 1 103 ? -11.223 -4.526 -3.473 1.00 96.56 103 GLN A CA 1
ATOM 780 C C . GLN A 1 103 ? -12.315 -5.600 -3.513 1.00 96.56 103 GLN A C 1
ATOM 782 O O . GLN A 1 103 ? -13.497 -5.272 -3.555 1.00 96.56 103 GLN A O 1
ATOM 787 N N . ALA A 1 104 ? -11.928 -6.876 -3.477 1.00 96.38 104 ALA A N 1
ATOM 788 C CA . ALA A 1 104 ? -12.868 -7.989 -3.557 1.00 96.38 104 ALA A CA 1
ATOM 789 C C . ALA A 1 104 ? -13.718 -8.150 -2.285 1.00 96.38 104 ALA A C 1
ATOM 791 O O . ALA A 1 104 ? -14.891 -8.506 -2.362 1.00 96.38 104 ALA A O 1
ATOM 792 N N . SER A 1 105 ? -13.126 -7.920 -1.111 1.00 95.56 105 SER A N 1
ATOM 793 C CA . SER A 1 105 ? -13.781 -8.151 0.183 1.00 95.56 105 SER A CA 1
ATOM 794 C C . SER A 1 105 ? -14.483 -6.921 0.757 1.00 95.56 105 SER A C 1
ATOM 796 O O . SER A 1 105 ? -15.313 -7.066 1.652 1.00 95.56 105 SER A O 1
ATOM 798 N N . GLY A 1 106 ? -14.129 -5.717 0.301 1.00 94.12 106 GLY A N 1
ATOM 799 C CA . GLY A 1 106 ? -14.598 -4.460 0.885 1.00 94.12 106 GLY A CA 1
ATOM 800 C C . GLY A 1 106 ? -13.961 -4.119 2.241 1.00 94.12 106 GLY A C 1
ATOM 801 O O . GLY A 1 106 ? -14.331 -3.122 2.860 1.00 94.12 106 GLY A O 1
ATOM 802 N N . GLN A 1 107 ? -13.025 -4.936 2.735 1.00 94.75 107 GLN A N 1
ATOM 803 C CA . GLN A 1 107 ? -12.465 -4.799 4.079 1.00 94.75 107 GLN A CA 1
ATOM 804 C C . GLN A 1 107 ? -11.257 -3.861 4.072 1.00 94.75 107 GLN A C 1
ATOM 806 O O . GLN A 1 107 ? -10.177 -4.216 3.606 1.00 94.75 107 GLN A O 1
ATOM 811 N N . ALA A 1 108 ? -11.443 -2.652 4.604 1.00 97.00 108 ALA A N 1
ATOM 812 C CA . ALA A 1 108 ? -10.384 -1.654 4.690 1.00 97.00 108 ALA A CA 1
ATOM 813 C C . ALA A 1 108 ? -9.323 -2.002 5.750 1.00 97.00 108 ALA A C 1
ATOM 815 O O . ALA A 1 108 ? -9.644 -2.552 6.805 1.00 97.00 108 ALA A O 1
ATOM 816 N N . LEU A 1 109 ? -8.077 -1.584 5.508 1.00 97.88 109 LEU A N 1
ATOM 817 C CA . LEU A 1 109 ? -6.965 -1.756 6.450 1.00 97.88 109 LEU A CA 1
ATOM 818 C C . LEU A 1 109 ? -6.586 -0.456 7.151 1.00 97.88 109 LEU A C 1
ATOM 820 O O . LEU A 1 109 ? -6.457 0.596 6.520 1.00 97.88 109 LEU A O 1
ATOM 824 N N . THR A 1 110 ? -6.316 -0.548 8.449 1.00 98.38 110 THR A N 1
ATOM 825 C CA . THR A 1 110 ? -5.694 0.539 9.210 1.00 98.38 110 THR A CA 1
ATOM 826 C C . THR A 1 110 ? -4.176 0.393 9.153 1.00 98.38 110 THR A C 1
ATOM 828 O O . THR A 1 110 ? -3.637 -0.680 9.429 1.00 98.38 110 THR A O 1
ATOM 831 N N . VAL A 1 111 ? -3.478 1.471 8.794 1.00 98.25 111 VAL A N 1
ATOM 832 C CA . VAL A 1 111 ? -2.015 1.493 8.673 1.00 98.25 111 VAL A CA 1
ATOM 833 C C . VAL A 1 111 ? -1.421 2.212 9.874 1.00 98.25 111 VAL A C 1
ATOM 835 O O . VAL A 1 111 ? -1.731 3.374 10.120 1.00 98.25 111 VAL A O 1
ATOM 838 N N . HIS A 1 112 ? -0.538 1.529 10.594 1.00 97.69 112 HIS A N 1
ATOM 839 C CA . HIS A 1 112 ? 0.183 2.076 11.735 1.00 97.69 112 HIS A CA 1
ATOM 840 C C . HIS A 1 112 ? 1.674 2.171 11.397 1.00 97.69 112 HIS A C 1
ATOM 842 O O . HIS A 1 112 ? 2.342 1.138 11.283 1.00 97.69 112 HIS A O 1
ATOM 848 N N . PRO A 1 113 ? 2.215 3.386 11.211 1.00 96.00 113 PRO A N 1
ATOM 849 C CA . PRO A 1 113 ? 3.636 3.567 10.970 1.00 96.00 113 PRO A CA 1
ATOM 850 C C . PRO A 1 113 ? 4.460 3.216 12.210 1.00 96.00 113 PRO A C 1
ATOM 852 O O . PRO A 1 113 ? 4.137 3.627 13.322 1.00 96.00 113 PRO A O 1
ATOM 855 N N . MET A 1 114 ? 5.547 2.476 12.009 1.00 95.12 114 MET A N 1
ATOM 856 C CA . MET A 1 114 ? 6.510 2.129 13.050 1.00 95.12 114 MET A CA 1
ATOM 857 C C . MET A 1 114 ? 7.801 2.903 12.794 1.00 95.12 114 MET A C 1
ATOM 859 O O . MET A 1 114 ? 8.382 2.797 11.713 1.00 95.12 114 MET A O 1
ATOM 863 N N . ALA A 1 115 ? 8.248 3.692 13.769 1.00 90.88 115 ALA A N 1
ATOM 864 C CA . ALA A 1 115 ? 9.482 4.465 13.655 1.00 90.88 115 ALA A CA 1
ATOM 865 C C . ALA A 1 115 ? 10.723 3.560 13.716 1.00 90.88 115 ALA A C 1
ATOM 867 O O . ALA A 1 115 ? 10.709 2.513 14.366 1.00 90.88 115 ALA A O 1
ATOM 868 N N . GLN A 1 116 ? 11.810 3.980 13.067 1.00 79.88 116 GLN A N 1
ATOM 869 C CA . GLN A 1 116 ? 13.126 3.387 13.304 1.00 79.88 116 GLN A CA 1
ATOM 870 C C . GLN A 1 116 ? 13.549 3.624 14.752 1.00 79.88 116 GLN A C 1
ATOM 872 O O . GLN A 1 116 ? 13.420 4.732 15.275 1.00 79.88 116 GLN A O 1
ATOM 877 N N . ALA A 1 117 ? 14.042 2.571 15.408 1.00 73.81 117 ALA A N 1
ATOM 878 C CA . ALA A 1 117 ? 14.677 2.718 16.706 1.00 73.81 117 ALA A CA 1
ATOM 879 C C . ALA A 1 117 ? 15.887 3.640 16.524 1.00 73.81 117 ALA A C 1
ATOM 881 O O . ALA A 1 117 ? 16.819 3.308 15.791 1.00 73.81 117 ALA A O 1
ATOM 882 N N . GLN A 1 118 ? 15.847 4.815 17.149 1.00 59.69 118 GLN A N 1
ATOM 883 C CA . GLN A 1 118 ? 16.979 5.730 17.169 1.00 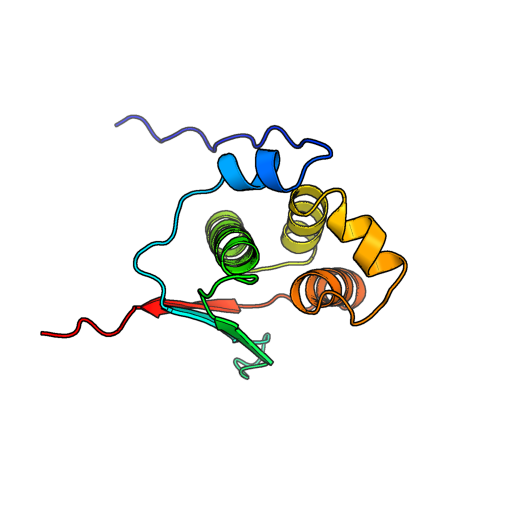59.69 118 GLN A CA 1
ATOM 884 C C . GLN A 1 118 ? 18.079 5.075 18.011 1.00 59.69 118 GLN A C 1
ATOM 886 O O . GLN A 1 118 ? 18.026 5.082 19.243 1.00 59.69 118 GLN A O 1
ATOM 891 N N . GLY A 1 119 ? 19.038 4.439 17.336 1.00 61.28 119 GLY A N 1
ATOM 892 C CA . GLY A 1 119 ? 20.306 4.074 17.954 1.00 61.28 119 GLY A CA 1
ATOM 893 C C . GLY A 1 119 ? 20.964 5.354 18.461 1.00 61.28 119 GLY A C 1
ATOM 894 O O . GLY A 1 119 ? 21.135 6.289 17.680 1.00 61.28 119 GLY A O 1
ATOM 895 N N . HIS A 1 120 ? 21.214 5.407 19.770 1.00 46.03 120 HIS A N 1
ATOM 896 C CA . HIS A 1 120 ? 21.949 6.484 20.435 1.00 46.03 120 HIS A CA 1
ATOM 897 C C . HIS A 1 120 ? 23.413 6.502 19.994 1.00 46.03 120 HIS A C 1
ATOM 899 O O . HIS A 1 120 ? 23.984 5.396 19.848 1.00 46.03 120 HIS A O 1
#

Radius of gyration: 14.31 Å; chains: 1; bounding box: 36×45×37 Å

Foldseek 3Di:
DDDPDPPDQPFDLDLVNLLVPFDQDPFFQWKFKAWPVRDTDDIQGCDPPRVSLRRLLVRLCVVPVWCFLVSLVVSLSSNRPVNVVCVVPPPPCVSNNVSVVRNVVRIIIHIDTDGDDPDD